Protein AF-A0A558QRQ6-F1 (afdb_monomer)

Nearest PDB structures (foldseek):
  6sga-assembly1_Cj  TM=3.422E-01  e=5.794E+00  Trypanosoma brucei brucei

pLDDT: mean 82.88, std 16.87, range [42.19, 97.38]

Radius of gyration: 22.86 Å; Cα contacts (8 Å, |Δi|>4): 39; chains: 1; bounding box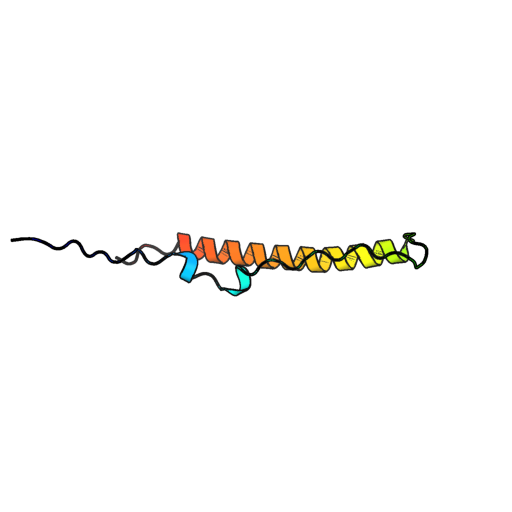: 40×17×78 Å

Secondary structure (DSSP, 8-state):
-------PPPP-GGGGS-GGGGSPPPPPPPPP--TTS---HHHHHHHHHHHHHHHHHHHHHHHHHHHHHHHHHHS----

Sequence (79 aa):
MASACSTAPPPSRTALVSPHLLAPPPMLPQVARTAKGAMDGRQCLSSALDLYDVAGGIRGAMIELQREVALMRERPSQR

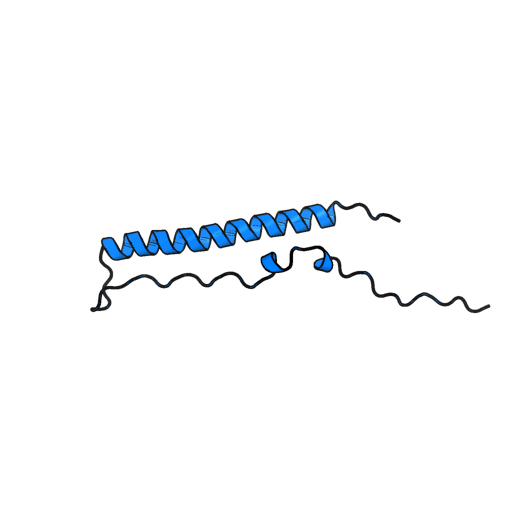Mean predicted aligned error: 10.6 Å

Foldseek 3Di:
DDDDDDPDDPPDLVVQFDVVLVPDQDDADDQDADPVRHDDPVSVVVSVVSRCVSVVVNVVSVVVRVVSVVVSVPPPPPD

Solvent-accessible surface area (backbone atoms only — not comparable to full-atom values): 5120 Å² total; per-residue (Å²): 139,88,82,82,81,80,87,70,78,77,80,62,78,71,78,76,52,64,68,75,66,72,45,82,73,82,79,79,70,77,77,48,58,47,100,86,70,46,67,53,73,65,35,50,52,52,31,51,50,56,38,47,54,52,52,50,50,51,52,51,46,51,55,52,44,52,49,51,54,50,56,59,69,65,53,69,80,85,123

Structure (mmCIF, N/CA/C/O backbone):
data_AF-A0A558QRQ6-F1
#
_entry.id   AF-A0A558QRQ6-F1
#
loop_
_atom_site.group_PDB
_atom_site.id
_atom_site.type_symbol
_atom_site.label_atom_id
_atom_site.label_alt_id
_atom_site.label_comp_id
_atom_site.label_asym_id
_atom_site.label_entity_id
_atom_site.label_seq_id
_atom_site.pdbx_PDB_ins_code
_atom_site.Cartn_x
_atom_site.Cartn_y
_atom_site.Cartn_z
_atom_site.occupancy
_atom_site.B_iso_or_equiv
_atom_site.auth_seq_id
_atom_site.auth_comp_id
_atom_site.auth_asym_id
_atom_site.auth_atom_id
_atom_site.pdbx_PDB_model_num
ATOM 1 N N . MET A 1 1 ? -10.972 -6.382 59.490 1.00 43.06 1 MET A N 1
ATOM 2 C CA . MET A 1 1 ? -11.733 -6.521 58.229 1.00 43.06 1 MET A CA 1
ATOM 3 C C . MET A 1 1 ? -10.806 -6.133 57.085 1.00 43.06 1 MET A C 1
ATOM 5 O O . MET A 1 1 ? -10.500 -4.957 56.960 1.00 43.06 1 MET A O 1
ATOM 9 N N . ALA A 1 2 ? -10.260 -7.103 56.346 1.00 43.50 2 ALA A N 1
ATOM 10 C CA . ALA A 1 2 ? -9.322 -6.850 55.249 1.00 43.50 2 ALA A CA 1
ATOM 11 C C . ALA A 1 2 ? -10.093 -6.791 53.921 1.00 43.50 2 ALA A C 1
ATOM 13 O O . ALA A 1 2 ? -10.726 -7.771 53.537 1.00 43.50 2 ALA A O 1
ATOM 14 N N . SER A 1 3 ? -10.077 -5.630 53.264 1.00 55.38 3 SER A N 1
ATOM 15 C CA . SER A 1 3 ? -10.667 -5.419 51.939 1.00 55.38 3 SER A CA 1
ATOM 16 C C . SER A 1 3 ? -9.643 -5.807 50.873 1.00 55.38 3 SER A C 1
ATOM 18 O O . SER A 1 3 ? -8.541 -5.261 50.850 1.00 55.38 3 SER A O 1
ATOM 20 N N . ALA A 1 4 ? -9.980 -6.775 50.023 1.00 50.59 4 ALA A N 1
ATOM 21 C CA . ALA A 1 4 ? -9.137 -7.199 48.914 1.00 50.59 4 ALA A CA 1
ATOM 22 C C . ALA A 1 4 ? -9.347 -6.260 47.715 1.00 50.59 4 ALA A C 1
ATOM 24 O O . ALA A 1 4 ? -10.416 -6.249 47.104 1.00 50.59 4 ALA A O 1
ATOM 25 N N . CYS A 1 5 ? -8.324 -5.480 47.360 1.00 44.12 5 CYS A N 1
ATOM 26 C CA . CYS A 1 5 ? -8.283 -4.758 46.092 1.00 44.12 5 CYS A CA 1
ATOM 27 C C . CYS A 1 5 ? -8.125 -5.772 44.950 1.00 44.12 5 CYS A C 1
ATOM 29 O O . CYS A 1 5 ? -7.098 -6.439 44.838 1.00 44.12 5 CYS A O 1
ATOM 31 N N . SER A 1 6 ? -9.162 -5.896 44.123 1.00 59.16 6 SER A N 1
ATOM 32 C CA . SER A 1 6 ? -9.203 -6.765 42.945 1.00 59.16 6 SER A CA 1
ATOM 33 C C . SER A 1 6 ? -8.044 -6.461 41.984 1.00 59.16 6 SER A C 1
ATOM 35 O O . SER A 1 6 ? -7.964 -5.369 41.425 1.00 59.16 6 SER A O 1
ATOM 37 N N . THR A 1 7 ? -7.142 -7.425 41.783 1.00 61.97 7 THR A N 1
ATOM 38 C CA . THR A 1 7 ? -6.035 -7.369 40.809 1.00 61.97 7 THR A CA 1
ATOM 39 C C . THR A 1 7 ? -6.513 -7.806 39.419 1.00 61.97 7 THR A C 1
ATOM 41 O O . THR A 1 7 ? -5.971 -8.733 38.823 1.00 61.97 7 THR A O 1
ATOM 44 N N . ALA A 1 8 ? -7.562 -7.175 38.892 1.00 62.22 8 ALA A N 1
ATOM 45 C CA . ALA A 1 8 ? -7.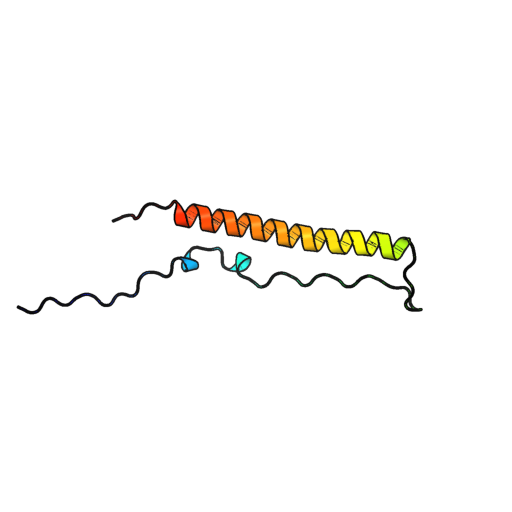910 -7.348 37.485 1.00 62.22 8 ALA A CA 1
ATOM 46 C C . ALA A 1 8 ? -7.050 -6.381 36.649 1.00 62.22 8 ALA A C 1
ATOM 48 O O . ALA A 1 8 ? -7.135 -5.168 36.868 1.00 62.22 8 ALA A O 1
ATOM 49 N N . PRO A 1 9 ? -6.202 -6.865 35.721 1.00 61.75 9 PRO A N 1
ATOM 50 C CA . PRO A 1 9 ? -5.468 -5.979 34.825 1.00 61.75 9 PRO A CA 1
ATOM 51 C C . PRO A 1 9 ? -6.472 -5.166 33.989 1.00 61.75 9 PRO A C 1
ATOM 53 O O . PRO A 1 9 ? -7.493 -5.719 33.566 1.00 61.75 9 PRO A O 1
ATOM 56 N N . PRO A 1 10 ? -6.229 -3.865 33.743 1.00 60.72 10 PRO A N 1
ATOM 57 C CA . PRO A 1 10 ? -7.120 -3.074 32.907 1.00 60.72 10 PRO A CA 1
ATOM 58 C C . PRO A 1 10 ? -7.205 -3.712 31.512 1.00 60.72 10 PRO A C 1
ATOM 60 O O . PRO A 1 10 ? -6.180 -4.168 30.992 1.00 60.72 10 PRO A O 1
ATOM 63 N N . PRO A 1 11 ? -8.393 -3.754 30.880 1.00 58.16 11 PRO A N 1
ATOM 64 C CA . PRO A 1 11 ? -8.507 -4.257 29.522 1.00 58.16 11 PRO A CA 1
ATOM 65 C C . PRO A 1 11 ? -7.597 -3.414 28.626 1.00 58.16 11 PRO A C 1
ATOM 67 O O . PRO A 1 11 ? -7.744 -2.192 28.536 1.00 58.16 11 PRO A O 1
ATOM 70 N N . SER A 1 12 ? -6.616 -4.062 27.997 1.00 60.53 12 SER A N 1
ATOM 71 C CA . SER A 1 12 ? -5.711 -3.396 27.063 1.00 60.53 12 SER A CA 1
ATOM 72 C C . SER A 1 12 ? -6.548 -2.790 25.939 1.00 60.53 12 SER A C 1
ATOM 74 O O . SER A 1 12 ? -7.186 -3.512 25.177 1.00 60.53 12 SER A O 1
ATOM 76 N N . ARG A 1 13 ? -6.577 -1.453 25.844 1.00 57.53 13 ARG A N 1
ATOM 77 C CA . ARG A 1 13 ? -7.408 -0.713 24.871 1.00 57.53 13 ARG A CA 1
ATOM 78 C C . ARG A 1 13 ? -7.113 -1.083 23.409 1.00 57.53 13 ARG A C 1
ATOM 80 O O . ARG A 1 13 ? -7.947 -0.840 22.548 1.00 57.53 13 ARG A O 1
ATOM 87 N N . THR A 1 14 ? -5.966 -1.704 23.141 1.00 57.28 14 THR A N 1
ATOM 88 C CA . THR A 1 14 ? -5.571 -2.272 21.845 1.00 57.28 14 THR A CA 1
ATOM 89 C C . THR A 1 14 ? -6.432 -3.452 21.389 1.00 57.28 14 THR A C 1
ATOM 91 O O . THR A 1 14 ? -6.482 -3.710 20.193 1.00 57.28 14 THR A O 1
ATOM 94 N N . ALA A 1 15 ? -7.161 -4.125 22.287 1.00 59.22 15 ALA A N 1
ATOM 95 C CA . ALA A 1 15 ? -8.029 -5.261 21.951 1.00 59.22 15 ALA A CA 1
ATOM 96 C C . ALA A 1 15 ? -9.247 -4.895 21.075 1.00 59.22 15 ALA A C 1
ATOM 98 O O . ALA A 1 15 ? -9.993 -5.774 20.659 1.00 59.22 15 ALA A O 1
ATOM 99 N N . LEU A 1 16 ? -9.475 -3.602 20.829 1.00 70.12 16 LEU A N 1
ATOM 100 C CA . LEU A 1 16 ? -10.626 -3.090 20.087 1.00 70.12 16 LEU A CA 1
ATOM 101 C C . LEU A 1 16 ? -10.282 -2.684 18.646 1.00 70.12 16 LEU A C 1
ATOM 103 O O . LEU A 1 16 ? -11.204 -2.352 17.905 1.00 70.12 16 LEU A O 1
ATOM 107 N N . VAL A 1 17 ? -8.993 -2.662 18.277 1.00 85.75 17 VAL A N 1
ATOM 108 C CA . VAL A 1 17 ? -8.538 -2.331 16.916 1.00 85.75 17 VAL A CA 1
ATOM 109 C C . VAL A 1 17 ? -8.646 -3.578 16.062 1.00 85.75 17 VAL A C 1
ATOM 111 O O . VAL A 1 17 ? -8.249 -4.663 16.494 1.00 85.75 17 VAL A O 1
ATOM 114 N N . SER A 1 18 ? -9.151 -3.422 14.845 1.00 88.38 18 SER A N 1
ATOM 115 C CA . SER A 1 18 ? -9.198 -4.490 13.861 1.00 88.38 18 SER A CA 1
ATOM 116 C C . SER A 1 18 ? -7.794 -5.093 13.668 1.00 88.38 18 SER A C 1
ATOM 118 O O . SER A 1 18 ? -6.880 -4.387 13.233 1.00 88.38 18 SER A O 1
ATOM 120 N N . PRO A 1 19 ? -7.576 -6.397 13.951 1.00 85.94 19 PRO A N 1
ATOM 121 C CA . PRO A 1 19 ? -6.228 -6.976 13.977 1.00 85.94 19 PRO A CA 1
ATOM 122 C C . PRO A 1 19 ? -5.468 -6.871 12.651 1.00 85.94 19 PRO A C 1
ATOM 124 O O . PRO A 1 19 ? -4.244 -6.784 12.643 1.00 85.94 19 PRO A O 1
ATOM 127 N N . HIS A 1 20 ? -6.186 -6.847 11.527 1.00 88.44 20 HIS A N 1
ATOM 128 C CA . HIS A 1 20 ? -5.592 -6.727 10.197 1.00 88.44 20 HIS A CA 1
ATOM 129 C C . HIS A 1 20 ? -4.961 -5.346 9.940 1.00 88.44 20 HIS A C 1
ATOM 131 O O . HIS A 1 20 ? -4.011 -5.263 9.171 1.00 88.44 20 HIS A O 1
ATOM 137 N N . LEU A 1 21 ? -5.422 -4.283 10.613 1.00 90.56 21 LEU A N 1
ATOM 138 C CA . LEU A 1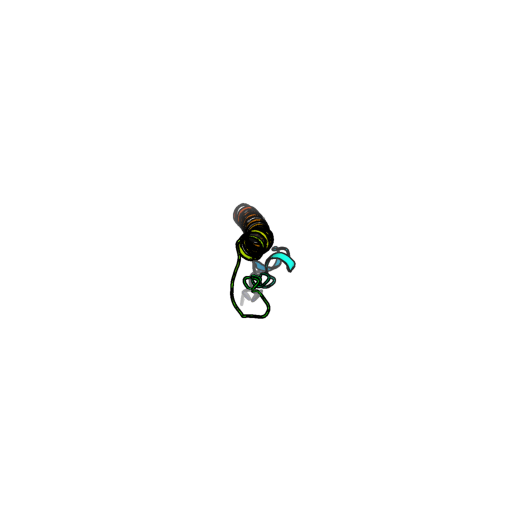 21 ? -4.831 -2.938 10.522 1.00 90.56 21 LEU A CA 1
ATOM 139 C C . LEU A 1 21 ? -3.534 -2.804 11.329 1.00 90.56 21 LEU A C 1
ATOM 141 O O . LEU A 1 21 ? -2.762 -1.872 11.119 1.00 90.56 21 LEU A O 1
ATOM 145 N N . LEU A 1 22 ? -3.301 -3.729 12.263 1.00 90.69 22 LEU A N 1
ATOM 146 C CA . LEU A 1 22 ? -2.060 -3.837 13.030 1.00 90.69 22 LEU A CA 1
ATOM 147 C C . LEU A 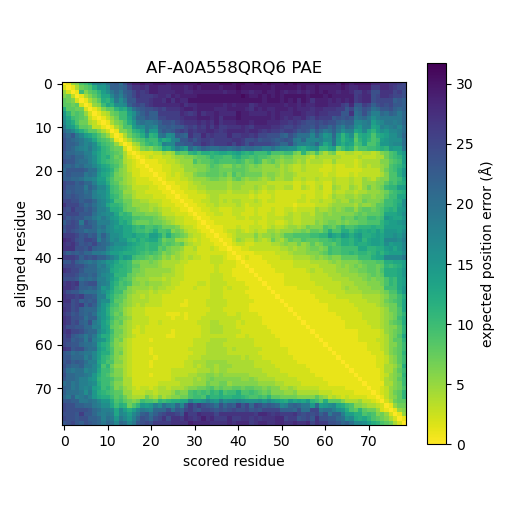1 22 ? -1.049 -4.781 12.371 1.00 90.69 22 LEU A C 1
ATOM 149 O O . LEU A 1 22 ? 0.071 -4.919 12.867 1.00 90.69 22 LEU A O 1
ATOM 153 N N . ALA A 1 23 ? -1.432 -5.444 11.276 1.00 90.81 23 ALA A N 1
ATOM 154 C CA . ALA A 1 23 ? -0.501 -6.246 10.507 1.00 90.81 23 ALA A CA 1
ATOM 155 C C . ALA A 1 23 ? 0.604 -5.342 9.928 1.00 90.81 23 ALA A C 1
ATOM 157 O O . ALA A 1 23 ? 0.338 -4.188 9.577 1.00 90.81 23 ALA A O 1
ATOM 158 N N . PRO A 1 24 ? 1.846 -5.843 9.811 1.00 92.00 24 PRO A N 1
ATOM 159 C CA . PRO A 1 24 ? 2.902 -5.105 9.136 1.00 92.00 24 PRO A CA 1
ATOM 160 C C . PRO A 1 24 ? 2.453 -4.679 7.729 1.00 92.00 24 PRO A C 1
ATOM 162 O O . PRO A 1 24 ? 1.861 -5.494 7.014 1.00 92.00 24 PRO A O 1
ATOM 165 N N . PRO A 1 25 ? 2.723 -3.429 7.313 1.00 91.81 25 PRO A N 1
ATOM 166 C CA . PRO A 1 25 ? 2.358 -2.976 5.980 1.00 91.81 25 PRO A CA 1
ATOM 167 C C . PRO A 1 25 ? 3.116 -3.775 4.907 1.00 91.81 25 PRO A C 1
ATOM 169 O O . PRO A 1 25 ? 4.229 -4.252 5.162 1.00 91.81 25 PRO A O 1
ATOM 172 N N . PRO A 1 26 ? 2.553 -3.902 3.691 1.00 93.56 26 PRO A N 1
ATOM 173 C CA . PRO A 1 26 ? 3.256 -4.520 2.576 1.00 93.56 26 PRO A CA 1
ATOM 174 C C . PRO A 1 26 ? 4.548 -3.758 2.260 1.00 93.56 26 PRO A C 1
ATOM 176 O O . PRO A 1 26 ? 4.629 -2.536 2.401 1.00 93.56 26 PRO A O 1
ATOM 179 N N . MET A 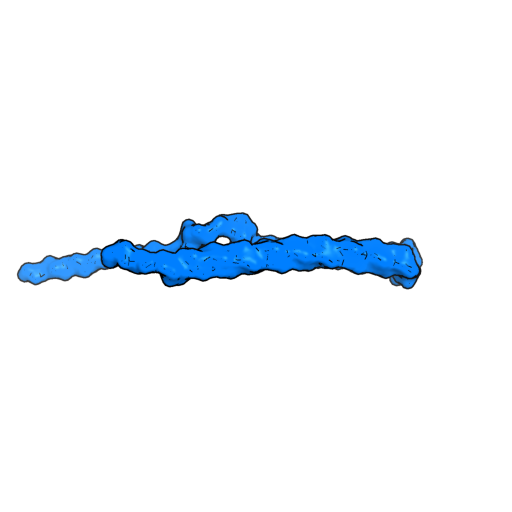1 27 ? 5.566 -4.488 1.806 1.00 94.38 27 MET A N 1
ATOM 180 C CA . MET A 1 27 ? 6.799 -3.869 1.331 1.00 94.38 27 MET A CA 1
ATOM 181 C C . MET A 1 27 ? 6.560 -3.139 0.010 1.00 94.38 27 MET A C 1
ATOM 183 O O . MET A 1 27 ? 5.775 -3.587 -0.826 1.00 94.38 27 MET A O 1
ATOM 187 N N . LEU A 1 28 ? 7.283 -2.038 -0.193 1.00 91.50 28 LEU A N 1
ATOM 188 C CA . LEU A 1 28 ? 7.254 -1.340 -1.470 1.00 91.50 28 LEU A CA 1
ATOM 189 C C . LEU A 1 28 ? 7.904 -2.195 -2.570 1.00 91.50 28 LEU A C 1
ATOM 191 O O . LEU A 1 28 ? 8.943 -2.821 -2.322 1.00 91.50 28 LEU A O 1
ATOM 195 N N . PRO A 1 29 ? 7.326 -2.208 -3.784 1.00 92.69 29 PRO A N 1
ATOM 196 C CA . PRO A 1 29 ? 7.917 -2.896 -4.918 1.00 92.69 29 PRO A CA 1
ATOM 197 C C . PRO A 1 29 ? 9.255 -2.257 -5.299 1.00 92.69 29 PRO A C 1
ATOM 199 O O . PRO A 1 29 ? 9.488 -1.062 -5.107 1.00 92.69 29 PRO A O 1
ATOM 202 N N . GLN A 1 30 ? 10.158 -3.065 -5.851 1.00 92.44 30 GLN A N 1
ATOM 203 C CA . GLN A 1 30 ? 11.394 -2.540 -6.420 1.00 92.44 30 GLN A CA 1
ATOM 204 C C . GLN A 1 30 ? 11.125 -1.896 -7.778 1.00 92.44 30 GLN A C 1
ATOM 206 O O . GLN A 1 30 ? 10.262 -2.338 -8.533 1.00 92.44 30 GLN A O 1
ATOM 211 N N . VAL A 1 31 ? 11.921 -0.882 -8.111 1.00 91.81 31 VAL A N 1
ATOM 212 C CA . VAL A 1 31 ? 11.868 -0.243 -9.427 1.00 91.81 31 VAL A CA 1
ATOM 213 C C . VAL A 1 31 ? 12.258 -1.256 -10.503 1.00 91.81 31 VAL A C 1
ATOM 215 O O . VAL A 1 31 ? 13.335 -1.856 -10.444 1.00 91.81 31 VAL A O 1
ATOM 218 N N . ALA A 1 32 ? 11.392 -1.419 -11.499 1.00 91.12 32 ALA A N 1
ATOM 219 C CA . ALA A 1 32 ? 11.628 -2.279 -12.641 1.00 91.12 32 ALA A CA 1
ATOM 220 C C . ALA A 1 32 ? 12.830 -1.781 -13.452 1.00 91.12 32 ALA A C 1
ATOM 222 O O . ALA A 1 32 ? 13.020 -0.587 -13.695 1.00 91.12 32 ALA A O 1
ATOM 223 N N . ARG A 1 33 ? 13.653 -2.728 -13.900 1.00 93.38 33 ARG A N 1
ATOM 224 C CA . ARG A 1 33 ? 14.820 -2.471 -14.743 1.00 93.38 33 ARG A CA 1
ATOM 225 C C . ARG A 1 33 ? 14.799 -3.404 -15.943 1.00 93.38 33 ARG A C 1
ATOM 227 O O . ARG A 1 33 ? 14.260 -4.506 -15.888 1.00 93.38 33 ARG A O 1
ATOM 234 N N . THR A 1 34 ? 15.407 -2.960 -17.033 1.00 91.94 34 THR A N 1
ATOM 235 C CA . THR A 1 34 ? 15.698 -3.806 -18.194 1.00 91.94 34 THR A CA 1
ATOM 236 C C . THR A 1 34 ? 16.640 -4.949 -17.812 1.00 91.94 34 THR A C 1
ATOM 238 O O . THR A 1 34 ? 17.360 -4.877 -16.816 1.00 91.94 34 THR A O 1
ATOM 241 N N . ALA A 1 35 ? 16.738 -5.963 -18.676 1.00 89.81 35 ALA A N 1
ATOM 242 C CA . ALA A 1 35 ? 17.691 -7.065 -18.513 1.00 89.81 35 ALA A CA 1
ATOM 243 C C . ALA A 1 35 ? 19.164 -6.609 -18.411 1.00 89.81 35 ALA A C 1
ATOM 245 O O . ALA A 1 35 ? 19.993 -7.323 -17.860 1.00 89.81 35 ALA A O 1
ATOM 246 N N . LYS A 1 36 ? 19.497 -5.412 -18.916 1.00 92.75 36 LYS A N 1
ATOM 247 C CA . LYS A 1 36 ? 20.837 -4.806 -18.811 1.00 92.75 36 LYS A CA 1
ATOM 248 C C . LYS A 1 36 ? 21.021 -3.948 -17.550 1.00 92.75 36 LYS A C 1
ATOM 250 O O . LYS A 1 36 ? 22.042 -3.287 -17.408 1.00 92.75 36 LYS A O 1
ATOM 255 N N . GLY A 1 37 ? 20.025 -3.892 -16.665 1.00 90.69 37 GLY A N 1
ATOM 256 C CA . GLY A 1 37 ? 20.048 -3.091 -15.439 1.00 90.69 37 GLY A CA 1
ATOM 257 C C . GLY A 1 37 ? 19.766 -1.594 -15.629 1.00 90.69 37 GLY A C 1
ATOM 258 O O . GLY A 1 37 ? 19.778 -0.850 -14.645 1.00 90.69 37 GLY A O 1
ATOM 259 N N . ALA A 1 38 ? 19.490 -1.141 -16.856 1.00 93.19 38 ALA A N 1
ATOM 260 C CA . ALA A 1 38 ? 19.072 0.232 -17.146 1.00 93.19 38 ALA A CA 1
ATOM 261 C C . ALA A 1 38 ? 17.567 0.424 -16.899 1.00 93.19 38 ALA A C 1
ATOM 263 O O . ALA A 1 38 ? 16.812 -0.546 -16.933 1.00 93.19 38 ALA A O 1
ATOM 264 N N . MET A 1 39 ? 17.137 1.667 -16.699 1.00 95.00 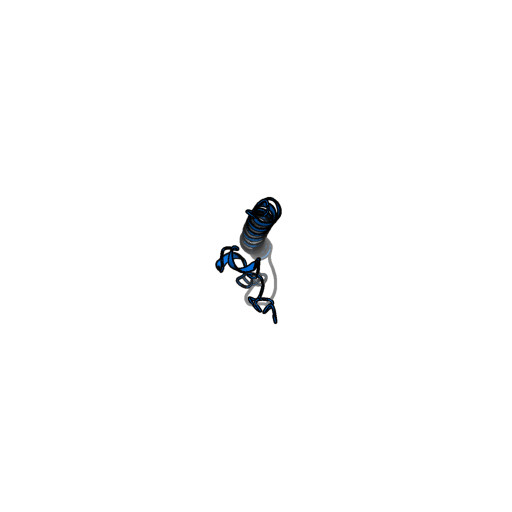39 MET A N 1
ATOM 265 C CA . MET A 1 39 ? 15.728 2.053 -16.619 1.00 95.00 39 MET A CA 1
ATOM 266 C C . MET A 1 39 ? 15.419 2.992 -17.784 1.00 95.00 39 MET A C 1
ATOM 268 O O . MET A 1 39 ? 15.988 4.078 -17.874 1.00 95.00 39 MET A O 1
ATOM 272 N N . ASP A 1 40 ? 14.554 2.547 -18.688 1.00 94.50 40 ASP A N 1
ATOM 273 C CA . ASP A 1 40 ? 13.980 3.372 -19.743 1.00 94.50 40 ASP A CA 1
ATOM 274 C C . ASP A 1 40 ? 12.688 4.057 -19.263 1.00 94.50 40 ASP A C 1
ATOM 276 O O . ASP A 1 40 ? 12.201 3.834 -18.149 1.00 94.50 40 ASP A O 1
ATOM 280 N N . GLY A 1 41 ? 12.120 4.918 -20.112 1.00 93.12 41 GLY A N 1
ATOM 281 C CA . GLY A 1 41 ? 10.900 5.656 -19.780 1.00 93.12 41 GLY A CA 1
ATOM 282 C C . GLY A 1 41 ? 9.688 4.760 -19.500 1.00 93.12 41 GLY A C 1
ATOM 283 O O . GLY A 1 41 ? 8.849 5.120 -18.677 1.00 93.12 41 GLY A O 1
ATOM 284 N N . ARG A 1 42 ? 9.604 3.578 -20.126 1.00 92.31 42 ARG A N 1
ATOM 285 C CA . ARG A 1 42 ? 8.516 2.624 -19.890 1.00 92.31 42 ARG A CA 1
ATOM 286 C C . ARG A 1 42 ? 8.646 1.989 -18.512 1.00 92.31 42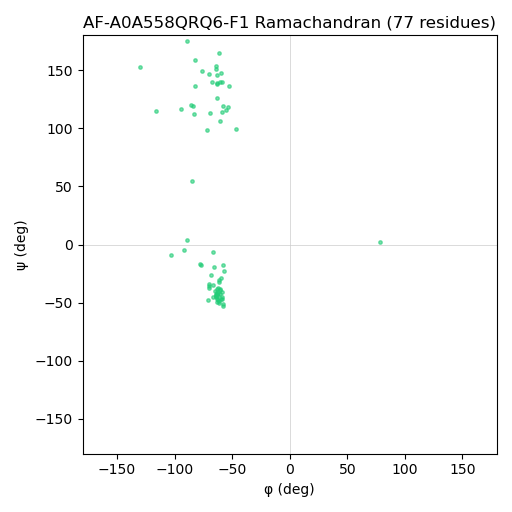 ARG A C 1
ATOM 288 O O . ARG A 1 42 ? 7.653 1.977 -17.792 1.00 92.31 42 ARG A O 1
ATOM 295 N N . GLN A 1 43 ? 9.833 1.502 -18.130 1.00 94.31 43 GLN A N 1
ATOM 296 C CA . GLN A 1 43 ? 10.006 0.947 -16.780 1.00 94.31 43 GLN A CA 1
ATOM 297 C C . GLN A 1 43 ? 9.873 2.018 -15.701 1.00 94.31 43 GLN A C 1
ATOM 299 O O . GLN A 1 43 ? 9.336 1.728 -14.637 1.00 94.31 43 GLN A O 1
ATOM 304 N N . CYS A 1 44 ? 10.320 3.247 -15.967 1.00 93.19 44 CYS A N 1
ATOM 305 C CA . CYS A 1 44 ? 10.138 4.363 -15.043 1.00 93.19 44 CYS A CA 1
ATOM 306 C C . CYS A 1 44 ? 8.648 4.597 -14.748 1.00 93.19 44 CYS A C 1
ATOM 308 O O . CYS A 1 44 ? 8.238 4.577 -13.588 1.00 93.19 44 CYS A O 1
ATOM 310 N N . LEU A 1 45 ? 7.830 4.739 -15.799 1.00 94.56 45 LEU A N 1
ATOM 311 C CA . LEU A 1 45 ? 6.398 4.986 -15.651 1.00 94.56 45 LEU A CA 1
ATOM 312 C C . LEU A 1 45 ? 5.681 3.825 -14.954 1.00 94.56 45 LEU A C 1
ATOM 314 O O . LEU A 1 45 ? 4.918 4.066 -14.023 1.00 94.56 45 LEU A O 1
ATOM 318 N N . SER A 1 46 ? 5.932 2.579 -15.371 1.00 93.12 46 SER A N 1
ATOM 319 C CA . SER A 1 46 ? 5.271 1.423 -14.755 1.00 93.12 46 SER A CA 1
ATOM 320 C C . SER A 1 46 ? 5.660 1.266 -13.284 1.00 93.12 46 SER A C 1
ATOM 322 O O . SER A 1 46 ? 4.790 1.098 -12.441 1.00 93.12 46 SER A O 1
ATOM 324 N N . SER A 1 47 ? 6.948 1.424 -12.957 1.00 94.00 47 SER A N 1
ATOM 325 C CA . SER A 1 47 ? 7.425 1.331 -11.570 1.00 94.00 47 SER A CA 1
ATOM 326 C C . SER A 1 47 ? 6.815 2.404 -10.679 1.00 94.00 47 SER A C 1
ATOM 328 O O . SER A 1 47 ? 6.532 2.145 -9.515 1.00 94.00 47 SER A O 1
ATOM 330 N N . ALA A 1 48 ? 6.635 3.619 -11.207 1.00 94.06 48 ALA A N 1
ATOM 331 C CA . ALA A 1 48 ? 6.006 4.696 -10.458 1.00 94.06 48 ALA A CA 1
ATOM 332 C C . ALA A 1 48 ? 4.546 4.360 -10.125 1.00 94.06 48 ALA A C 1
ATOM 334 O O . ALA A 1 48 ? 4.132 4.571 -8.989 1.00 94.06 48 ALA A O 1
ATOM 335 N N . LEU A 1 49 ? 3.790 3.800 -11.076 1.00 96.12 49 LEU A N 1
ATOM 336 C CA . LEU A 1 49 ? 2.411 3.360 -10.839 1.00 96.12 49 LEU A CA 1
ATOM 337 C C . LEU A 1 49 ? 2.348 2.268 -9.764 1.00 96.12 49 LEU A C 1
ATOM 339 O O . LEU A 1 49 ? 1.647 2.448 -8.773 1.00 96.12 49 LEU A O 1
ATOM 343 N N . ASP A 1 50 ? 3.165 1.219 -9.891 1.00 95.44 50 ASP A N 1
ATOM 344 C CA . ASP A 1 50 ? 3.210 0.118 -8.919 1.00 95.44 50 ASP A CA 1
ATOM 345 C C . ASP A 1 50 ? 3.555 0.619 -7.503 1.00 95.44 50 ASP A C 1
ATOM 347 O O . ASP A 1 50 ? 2.970 0.193 -6.502 1.00 95.44 50 ASP A O 1
ATOM 351 N N . LEU A 1 51 ? 4.499 1.563 -7.403 1.00 96.19 51 LEU A N 1
ATOM 352 C CA . LEU A 1 51 ? 4.862 2.203 -6.139 1.00 96.19 51 LEU A CA 1
ATOM 353 C C . LEU A 1 51 ? 3.699 3.005 -5.550 1.00 96.19 51 LEU A C 1
ATOM 355 O O . LEU A 1 51 ? 3.462 2.931 -4.342 1.00 96.19 51 LEU A O 1
ATOM 359 N N . TYR A 1 52 ? 2.988 3.777 -6.375 1.00 96.69 52 TYR A N 1
ATOM 360 C CA . TYR A 1 52 ? 1.874 4.599 -5.911 1.00 96.69 52 TYR A CA 1
ATOM 361 C C . TYR A 1 52 ? 0.665 3.772 -5.490 1.00 96.69 52 TYR A C 1
ATOM 363 O O . TYR A 1 52 ? 0.020 4.142 -4.510 1.00 96.69 52 TYR A O 1
ATOM 371 N N . ASP A 1 53 ? 0.400 2.645 -6.143 1.00 97.06 53 ASP A N 1
ATOM 372 C CA . ASP A 1 53 ? -0.682 1.744 -5.752 1.00 97.06 53 ASP A CA 1
ATOM 373 C C . ASP A 1 53 ? -0.437 1.167 -4.349 1.00 97.06 53 ASP A C 1
ATOM 375 O O . ASP A 1 53 ? -1.292 1.272 -3.462 1.00 97.06 53 ASP A O 1
ATOM 379 N N . VAL A 1 54 ? 0.769 0.643 -4.094 1.00 96.56 54 VAL A N 1
ATOM 380 C CA . VAL A 1 54 ? 1.124 0.091 -2.774 1.00 96.56 54 VAL A CA 1
ATOM 381 C C . VAL A 1 54 ? 1.174 1.189 -1.709 1.00 96.56 54 VAL A C 1
ATOM 383 O O . VAL A 1 54 ? 0.608 1.027 -0.625 1.00 96.56 54 VAL A O 1
ATOM 386 N N . ALA A 1 55 ? 1.795 2.334 -2.006 1.00 96.19 55 ALA A N 1
ATOM 387 C CA . ALA A 1 55 ? 1.856 3.458 -1.072 1.00 96.19 55 ALA A CA 1
ATOM 388 C C . ALA A 1 55 ? 0.460 4.026 -0.754 1.00 96.19 55 ALA A C 1
ATOM 390 O O . ALA A 1 55 ? 0.176 4.375 0.396 1.00 96.19 55 ALA A O 1
ATOM 391 N N . GLY A 1 56 ? -0.427 4.086 -1.750 1.00 97.00 56 GLY A N 1
ATOM 392 C CA . GLY A 1 56 ? -1.822 4.485 -1.593 1.00 97.00 56 GLY A CA 1
ATOM 393 C C . GLY A 1 56 ? -2.586 3.540 -0.669 1.00 97.00 56 GLY A C 1
ATOM 394 O O . GLY A 1 56 ? -3.272 4.005 0.244 1.00 97.00 56 GLY A O 1
ATOM 395 N N . GLY A 1 57 ? -2.395 2.227 -0.835 1.00 96.50 57 GLY A N 1
ATOM 396 C CA . GLY A 1 57 ? -2.959 1.204 0.049 1.00 96.50 57 GLY A CA 1
ATOM 397 C C . GLY A 1 57 ? -2.492 1.346 1.501 1.00 96.50 57 GLY A C 1
ATOM 398 O O . GLY A 1 57 ? -3.320 1.370 2.414 1.00 96.50 57 GLY A O 1
ATOM 399 N N . ILE A 1 58 ? -1.184 1.537 1.723 1.00 96.44 58 ILE A N 1
ATOM 400 C CA . ILE A 1 58 ? -0.616 1.778 3.064 1.00 96.44 58 ILE A CA 1
ATOM 401 C C . ILE A 1 58 ? -1.245 3.022 3.697 1.00 96.44 58 ILE A C 1
ATOM 403 O O . ILE A 1 58 ? -1.676 2.992 4.850 1.00 96.44 58 ILE A O 1
ATOM 407 N N . ARG A 1 59 ? -1.339 4.119 2.937 1.00 96.69 59 ARG A N 1
ATOM 408 C CA . ARG A 1 59 ? -1.957 5.358 3.417 1.00 96.69 59 ARG A CA 1
ATOM 409 C C . ARG A 1 59 ? -3.423 5.145 3.799 1.00 96.69 59 ARG A C 1
ATOM 411 O O . ARG A 1 59 ? -3.846 5.661 4.831 1.00 96.69 59 ARG A O 1
ATOM 418 N N . GLY A 1 60 ? -4.180 4.396 2.998 1.00 97.19 60 GLY A N 1
ATOM 419 C CA . GLY A 1 60 ? -5.568 4.038 3.294 1.00 97.19 60 GLY A CA 1
ATOM 420 C C . GLY A 1 60 ? -5.701 3.302 4.629 1.00 97.19 60 GLY A C 1
ATOM 421 O O . GLY A 1 60 ? -6.444 3.752 5.501 1.00 97.19 60 GLY A O 1
ATOM 422 N N . ALA A 1 61 ? -4.902 2.251 4.828 1.00 96.25 61 ALA A N 1
ATOM 423 C CA . ALA A 1 61 ? -4.894 1.473 6.068 1.00 96.25 61 ALA A CA 1
ATOM 424 C C . ALA A 1 61 ? -4.511 2.319 7.297 1.00 96.25 61 ALA A C 1
ATOM 426 O O . ALA A 1 61 ? -5.119 2.195 8.358 1.00 96.25 61 ALA A O 1
ATOM 427 N N . MET A 1 62 ? -3.542 3.234 7.162 1.00 95.69 62 MET A N 1
ATOM 428 C CA . MET A 1 62 ? -3.159 4.137 8.255 1.00 95.69 62 MET A CA 1
ATOM 429 C C . MET A 1 62 ? -4.279 5.108 8.642 1.00 95.69 62 MET A C 1
ATOM 431 O O . MET A 1 62 ? -4.474 5.369 9.829 1.00 95.69 62 MET A O 1
ATOM 435 N N . ILE A 1 63 ? -5.009 5.649 7.663 1.00 97.38 63 ILE A N 1
ATOM 436 C CA . ILE A 1 63 ? -6.156 6.533 7.917 1.00 97.38 63 ILE A CA 1
ATOM 437 C C . ILE A 1 63 ? -7.256 5.767 8.660 1.00 97.38 63 ILE A C 1
ATOM 439 O O . ILE A 1 63 ? -7.834 6.283 9.617 1.00 97.38 63 ILE A O 1
ATOM 443 N N . GLU A 1 64 ? -7.522 4.527 8.255 1.00 96.06 64 GLU A N 1
ATOM 444 C CA . GLU A 1 64 ? -8.508 3.670 8.911 1.00 96.06 64 GLU A CA 1
ATOM 445 C C . GLU A 1 64 ? -8.104 3.331 10.351 1.00 96.06 64 GLU A C 1
ATOM 447 O O . GLU A 1 64 ? -8.897 3.512 11.277 1.00 96.06 64 GLU A O 1
ATOM 452 N N . LEU A 1 65 ? -6.837 2.976 10.573 1.00 94.00 65 LEU A N 1
ATOM 453 C CA . LEU A 1 65 ? -6.296 2.748 11.911 1.00 94.00 65 LEU A CA 1
ATOM 454 C C . LEU A 1 65 ? -6.427 3.995 12.802 1.00 94.00 65 LEU A C 1
ATOM 456 O O . LEU A 1 65 ? -6.857 3.904 13.953 1.00 94.00 65 LEU A O 1
ATOM 460 N N . GLN A 1 66 ? -6.086 5.177 12.281 1.00 93.62 66 GLN A N 1
ATOM 461 C CA . GLN A 1 66 ? -6.232 6.441 13.012 1.00 93.62 66 GLN A CA 1
ATOM 462 C C . GLN A 1 66 ? -7.692 6.718 13.387 1.00 93.62 66 GLN A C 1
ATOM 464 O O . GLN A 1 66 ? -7.958 7.178 14.500 1.00 93.62 66 GLN A O 1
ATOM 469 N N . ARG A 1 67 ? -8.637 6.399 12.494 1.00 94.12 67 ARG A N 1
ATOM 470 C CA . ARG A 1 67 ? -10.076 6.506 12.760 1.00 94.12 67 ARG A CA 1
ATOM 471 C C . ARG A 1 67 ? -10.509 5.581 13.897 1.00 94.12 67 ARG A C 1
ATOM 473 O O . ARG A 1 67 ? -11.200 6.036 14.805 1.00 94.12 67 ARG A O 1
ATOM 480 N N . GLU A 1 68 ? -10.100 4.314 13.886 1.00 91.75 68 GLU A N 1
ATOM 481 C CA . GLU A 1 68 ? -10.441 3.374 14.963 1.00 91.75 68 GLU A CA 1
ATOM 482 C C . GLU A 1 68 ? -9.868 3.821 16.316 1.00 91.75 68 GLU A C 1
ATOM 484 O O . GLU A 1 68 ? -10.568 3.804 17.333 1.00 91.75 68 GLU A O 1
ATOM 489 N N . VAL A 1 69 ? -8.623 4.307 16.330 1.00 90.12 69 VAL A N 1
ATOM 490 C CA . VAL A 1 69 ? -7.988 4.858 17.536 1.00 90.12 69 VAL A CA 1
ATOM 491 C C . VAL A 1 69 ? -8.730 6.097 18.047 1.00 90.12 69 VAL A C 1
ATOM 493 O O . VAL A 1 69 ? -8.906 6.239 19.259 1.00 90.12 69 VAL A O 1
ATOM 496 N N . ALA A 1 70 ? -9.187 6.986 17.160 1.00 89.38 70 ALA A N 1
ATOM 497 C CA . ALA A 1 70 ? -9.982 8.152 17.544 1.00 89.38 70 ALA A CA 1
ATOM 498 C C . ALA A 1 70 ? -11.307 7.736 18.206 1.00 89.38 70 ALA A C 1
ATOM 500 O O . ALA A 1 70 ? -11.591 8.162 19.326 1.00 89.38 70 ALA A O 1
ATOM 501 N N . LEU A 1 71 ? -12.046 6.802 17.598 1.00 87.50 71 LEU A N 1
ATOM 502 C CA . LEU A 1 71 ? -13.297 6.268 18.155 1.00 87.50 71 LEU A CA 1
ATOM 503 C C . LEU A 1 71 ? -13.096 5.572 19.513 1.00 87.50 71 LEU A C 1
ATOM 505 O O . LEU A 1 71 ? -13.972 5.602 20.377 1.00 87.50 71 LEU A O 1
ATOM 509 N N . MET A 1 72 ? -11.941 4.942 19.738 1.00 84.31 72 MET A N 1
ATOM 510 C CA . MET A 1 72 ? -11.599 4.374 21.048 1.00 84.31 72 MET A CA 1
ATOM 511 C C . MET A 1 72 ? -11.311 5.427 22.106 1.00 84.31 72 MET A C 1
ATOM 513 O O . MET A 1 72 ? -11.621 5.201 23.274 1.00 84.31 72 MET A O 1
ATOM 517 N N . ARG A 1 73 ? -10.698 6.550 21.724 1.00 80.81 73 ARG A N 1
ATOM 518 C CA . ARG A 1 73 ? -10.429 7.667 22.638 1.00 80.81 73 ARG A CA 1
ATOM 519 C C . ARG A 1 73 ? -11.710 8.388 23.036 1.00 80.81 73 ARG A C 1
ATOM 521 O O . ARG A 1 73 ? -11.830 8.790 24.187 1.00 80.81 73 ARG A O 1
ATOM 528 N N . GLU A 1 74 ? -12.638 8.528 22.097 1.00 77.56 74 GLU A N 1
ATOM 529 C CA . GLU A 1 74 ? -13.919 9.206 22.301 1.00 77.56 74 GLU A CA 1
ATOM 530 C C . GLU A 1 74 ? -14.939 8.359 23.051 1.00 77.56 74 GLU A C 1
ATOM 532 O O . GLU A 1 74 ? -15.899 8.919 23.573 1.00 77.56 74 GLU A O 1
ATOM 537 N N . ARG A 1 75 ? -14.744 7.033 23.141 1.00 64.75 75 ARG A N 1
ATOM 538 C CA . ARG A 1 75 ? -15.626 6.163 23.920 1.00 64.75 75 ARG A CA 1
ATOM 539 C C . ARG A 1 75 ? -15.577 6.620 25.385 1.00 64.75 75 ARG A C 1
ATOM 541 O O . ARG A 1 75 ? -14.565 6.380 26.053 1.00 64.75 75 ARG A O 1
ATOM 548 N N . PRO A 1 76 ? -16.636 7.276 25.900 1.00 54.62 76 PRO A N 1
ATOM 549 C CA . PRO A 1 76 ? -16.640 7.706 27.280 1.00 54.62 76 PRO A CA 1
ATOM 550 C C . PRO A 1 76 ? -16.571 6.452 28.138 1.00 54.62 76 PRO A C 1
ATOM 552 O O . PRO A 1 76 ? -17.204 5.440 27.825 1.00 54.62 76 PRO A O 1
ATOM 555 N N . SER A 1 77 ? -15.766 6.518 29.193 1.00 58.31 77 SER A N 1
ATOM 556 C CA . SER A 1 77 ? -15.717 5.529 30.262 1.00 58.31 77 SER A CA 1
ATOM 557 C C . SER A 1 77 ? -17.143 5.193 30.695 1.00 58.31 77 SER A C 1
ATOM 559 O O . SER A 1 77 ? -17.777 5.951 31.429 1.00 58.31 77 SER A O 1
ATOM 561 N N . GLN A 1 78 ? -17.681 4.078 30.197 1.00 54.22 78 GLN A N 1
ATOM 562 C CA . GLN A 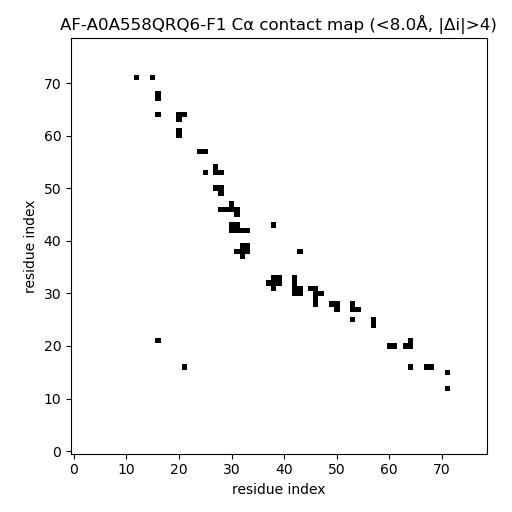1 78 ? -18.869 3.489 30.784 1.00 54.22 78 GLN A CA 1
ATOM 563 C C . GLN A 1 78 ? -18.438 2.892 32.123 1.00 54.22 78 GLN A C 1
ATOM 565 O O . GLN A 1 78 ? -17.953 1.764 32.160 1.00 54.22 78 GLN A O 1
ATOM 570 N N . ARG A 1 79 ? -18.704 3.679 33.173 1.00 42.19 79 ARG A N 1
ATOM 571 C CA . ARG A 1 79 ? -18.600 3.388 34.612 1.00 42.19 79 ARG A CA 1
ATOM 572 C C . ARG A 1 79 ? -17.226 3.580 35.241 1.00 42.19 79 ARG A C 1
ATOM 574 O O . ARG A 1 79 ? -16.256 2.931 34.803 1.00 42.19 79 ARG A O 1
#

Organism: NCBI:txid2529389